Protein AF-A0A934S1V6-F1 (afdb_monomer_lite)

Organism: NCBI:txid454153

Structure (mmCIF, N/CA/C/O backbone):
data_AF-A0A934S1V6-F1
#
_entry.id   AF-A0A934S1V6-F1
#
loop_
_atom_site.group_PDB
_atom_site.id
_atom_site.type_symbol
_atom_site.label_atom_id
_atom_site.label_alt_id
_atom_site.label_comp_id
_atom_site.label_asym_id
_atom_site.label_entity_id
_atom_site.label_seq_id
_atom_site.pdbx_PDB_ins_code
_atom_site.Cartn_x
_atom_site.Cartn_y
_atom_site.Cartn_z
_atom_site.occupancy
_atom_site.B_iso_or_equiv
_atom_site.auth_seq_id
_atom_site.auth_comp_id
_atom_site.auth_asym_id
_atom_site.auth_atom_id
_atom_site.pdbx_PDB_model_num
ATOM 1 N N . MET A 1 1 ? 17.481 -15.874 -7.054 1.00 90.38 1 MET A N 1
ATOM 2 C CA . MET A 1 1 ? 16.334 -15.796 -7.989 1.00 90.38 1 MET A CA 1
ATOM 3 C C . MET A 1 1 ? 15.143 -15.208 -7.251 1.00 90.38 1 MET A C 1
ATOM 5 O O . MET A 1 1 ? 15.028 -15.444 -6.053 1.00 90.38 1 MET A O 1
ATOM 9 N N . ARG A 1 2 ? 14.301 -14.439 -7.942 1.00 91.44 2 ARG A N 1
ATOM 10 C CA . ARG A 1 2 ? 13.032 -13.895 -7.448 1.00 91.44 2 ARG A CA 1
ATOM 11 C C . ARG A 1 2 ? 11.924 -14.113 -8.471 1.00 91.44 2 ARG A C 1
ATOM 13 O O . ARG A 1 2 ? 12.168 -14.019 -9.674 1.00 91.44 2 ARG A O 1
ATOM 20 N N . GLU A 1 3 ? 10.714 -14.348 -7.983 1.00 93.62 3 GLU A N 1
ATOM 21 C CA . GLU A 1 3 ? 9.521 -14.458 -8.816 1.00 93.62 3 GLU A CA 1
ATOM 22 C C . GLU A 1 3 ? 9.018 -13.069 -9.232 1.00 93.62 3 GLU A C 1
ATOM 24 O O . GLU A 1 3 ? 8.926 -12.158 -8.408 1.00 93.62 3 GLU A O 1
ATOM 29 N N . ILE A 1 4 ? 8.699 -12.896 -10.515 1.00 95.06 4 ILE A N 1
ATOM 30 C CA . ILE A 1 4 ? 8.169 -11.654 -11.081 1.00 95.06 4 ILE A CA 1
ATOM 31 C C . ILE A 1 4 ? 6.996 -11.944 -12.015 1.00 95.06 4 ILE A C 1
ATOM 33 O O . ILE A 1 4 ? 6.927 -12.989 -12.657 1.00 95.06 4 ILE A O 1
ATOM 37 N N . THR A 1 5 ? 6.079 -10.984 -12.122 1.00 95.31 5 THR A N 1
ATOM 38 C CA . THR A 1 5 ? 4.893 -11.093 -12.979 1.00 95.31 5 THR A CA 1
ATOM 39 C C . THR A 1 5 ? 4.956 -10.068 -14.106 1.00 95.31 5 THR A C 1
ATOM 41 O O . THR A 1 5 ? 5.218 -8.883 -13.887 1.00 95.31 5 THR A O 1
ATOM 44 N N . CYS A 1 6 ? 4.677 -10.481 -15.337 1.00 96.06 6 CYS A N 1
ATOM 45 C CA . CYS A 1 6 ? 4.588 -9.559 -16.462 1.00 96.06 6 CYS A CA 1
ATOM 46 C C . CYS A 1 6 ? 3.408 -8.592 -16.298 1.00 96.06 6 CYS A C 1
ATOM 48 O O . CYS A 1 6 ? 2.299 -9.002 -15.965 1.00 96.06 6 CYS A O 1
ATOM 50 N N . PHE A 1 7 ? 3.626 -7.306 -16.578 1.00 94.44 7 PHE A N 1
ATOM 51 C CA . PHE A 1 7 ? 2.556 -6.304 -16.561 1.00 94.44 7 PHE A CA 1
ATOM 52 C C . PHE A 1 7 ? 1.544 -6.457 -17.699 1.00 94.44 7 PHE A C 1
ATOM 54 O O . PHE A 1 7 ? 0.403 -6.043 -17.546 1.00 94.44 7 PHE A O 1
ATOM 61 N N . SER A 1 8 ? 1.966 -7.011 -18.838 1.00 94.31 8 SER A N 1
ATOM 62 C CA . SER A 1 8 ? 1.144 -7.076 -20.051 1.00 94.31 8 SER A CA 1
ATOM 63 C C . SER A 1 8 ? 0.303 -8.347 -20.127 1.00 94.31 8 SER A C 1
ATOM 65 O O . SER A 1 8 ? -0.867 -8.278 -20.477 1.00 94.31 8 SER A O 1
ATOM 67 N N . CYS A 1 9 ? 0.888 -9.510 -19.816 1.00 95.56 9 CYS A N 1
ATOM 68 C CA . CYS A 1 9 ? 0.216 -10.807 -19.980 1.00 95.56 9 CYS A CA 1
ATOM 69 C C . CYS A 1 9 ? 0.014 -11.589 -18.674 1.00 95.56 9 CYS A C 1
ATOM 71 O O . CYS A 1 9 ? -0.491 -12.708 -18.715 1.00 95.56 9 CYS A O 1
ATOM 73 N N . GLY A 1 10 ? 0.460 -11.056 -17.531 1.00 94.94 10 GLY A N 1
ATOM 74 C CA . GLY A 1 10 ? 0.329 -11.725 -16.233 1.00 94.94 10 GLY A CA 1
ATOM 75 C C . GLY A 1 10 ? 1.183 -12.986 -16.057 1.00 94.94 10 GLY A C 1
ATOM 76 O O . GLY A 1 10 ? 1.056 -13.654 -15.037 1.00 94.94 10 GLY A O 1
ATOM 77 N N . PHE A 1 11 ? 2.052 -13.336 -17.014 1.00 96.44 11 PHE A N 1
ATOM 78 C CA . PHE A 1 11 ? 2.912 -14.514 -16.884 1.00 96.44 11 PHE A CA 1
ATOM 79 C C . PHE A 1 11 ? 3.899 -14.357 -15.725 1.00 96.44 11 PHE A C 1
ATOM 81 O O . PHE A 1 11 ? 4.528 -13.304 -15.594 1.00 96.44 11 PHE A O 1
ATOM 88 N N . VAL A 1 12 ? 4.023 -15.406 -14.914 1.00 96.38 12 VAL A N 1
ATOM 89 C CA . VAL A 1 12 ? 4.909 -15.467 -13.751 1.00 96.38 12 VAL A CA 1
ATOM 90 C C . VAL A 1 12 ? 6.176 -16.233 -14.124 1.00 96.38 12 VAL A C 1
ATOM 92 O O . VAL A 1 12 ? 6.095 -17.334 -14.668 1.00 96.38 12 VAL A O 1
ATOM 95 N N . HIS A 1 13 ? 7.346 -15.657 -13.849 1.00 95.50 13 HIS A N 1
ATOM 96 C CA . HIS A 1 13 ? 8.645 -16.282 -14.113 1.00 95.50 13 HIS A CA 1
ATOM 97 C C . HIS A 1 13 ? 9.716 -15.814 -13.128 1.00 95.50 13 HIS A C 1
ATOM 99 O O . HIS A 1 13 ? 9.500 -14.902 -12.336 1.00 95.50 13 HIS A O 1
ATOM 105 N N . GLN A 1 14 ? 10.883 -16.456 -13.164 1.00 95.88 14 GLN A N 1
ATOM 106 C CA . GLN A 1 14 ? 12.005 -16.137 -12.283 1.00 95.88 14 GLN A CA 1
ATOM 107 C C . GLN A 1 14 ? 12.993 -15.183 -12.965 1.00 95.88 14 GLN A C 1
ATOM 109 O O . GLN A 1 14 ? 13.296 -15.328 -14.150 1.00 95.88 14 GLN A O 1
ATOM 114 N N . ALA A 1 15 ? 13.539 -14.247 -12.196 1.00 94.50 15 ALA A N 1
ATOM 115 C CA . ALA A 1 15 ? 14.666 -13.405 -12.581 1.00 94.50 15 ALA A CA 1
ATOM 116 C C . ALA A 1 15 ? 15.774 -13.468 -11.512 1.00 94.50 15 ALA A C 1
ATOM 118 O O . ALA A 1 15 ? 15.485 -13.762 -10.346 1.00 94.50 15 ALA A O 1
ATOM 119 N N . PRO A 1 16 ? 17.043 -13.188 -11.858 1.00 94.56 16 PRO A N 1
ATOM 120 C CA . PRO A 1 16 ? 18.096 -12.991 -10.862 1.00 94.56 16 PRO A CA 1
ATOM 121 C C . PRO A 1 16 ? 17.696 -11.910 -9.849 1.00 94.56 16 PRO A C 1
ATOM 123 O O . PRO A 1 16 ? 16.965 -10.972 -10.185 1.00 94.56 16 PRO A O 1
ATOM 126 N N . ALA A 1 17 ? 18.131 -12.047 -8.596 1.00 90.31 17 ALA A N 1
ATOM 127 C CA . ALA A 1 17 ? 17.711 -11.112 -7.548 1.00 90.31 17 ALA A CA 1
ATOM 128 C C . ALA A 1 17 ? 18.294 -9.707 -7.784 1.00 90.31 17 ALA A C 1
ATOM 130 O O . ALA A 1 17 ? 17.657 -8.708 -7.473 1.00 90.31 17 ALA A O 1
ATOM 131 N N . GLU A 1 18 ? 19.460 -9.651 -8.420 1.00 91.94 18 GLU A N 1
ATOM 132 C CA . GLU A 1 18 ? 20.276 -8.468 -8.683 1.00 91.94 18 GLU A CA 1
ATOM 133 C C . GLU A 1 18 ? 19.901 -7.791 -10.014 1.00 91.94 18 GLU A C 1
ATOM 135 O O . GLU A 1 18 ? 20.328 -6.670 -10.304 1.00 91.94 18 GLU A O 1
ATOM 140 N N . ALA A 1 19 ? 19.100 -8.471 -10.845 1.00 93.50 19 ALA A N 1
ATOM 141 C CA . ALA A 1 19 ? 18.699 -7.975 -12.151 1.00 93.50 19 ALA A CA 1
ATOM 142 C C . ALA A 1 19 ? 17.881 -6.687 -12.013 1.00 93.50 19 ALA A C 1
ATOM 144 O O . ALA A 1 19 ? 16.914 -6.634 -11.256 1.00 93.50 19 ALA A O 1
ATOM 145 N N . GLN A 1 20 ? 18.237 -5.672 -12.801 1.00 95.31 20 GLN A N 1
ATOM 146 C CA . GLN A 1 20 ? 17.532 -4.384 -12.856 1.00 95.31 20 GLN A CA 1
ATOM 147 C C . GLN A 1 20 ? 16.370 -4.381 -13.857 1.00 95.31 20 GLN A C 1
ATOM 149 O O . GLN A 1 20 ? 15.519 -3.493 -13.848 1.00 95.31 20 GLN A O 1
ATOM 154 N N . SER A 1 21 ? 16.324 -5.381 -14.734 1.00 96.75 21 SER A N 1
ATOM 155 C CA . SER A 1 21 ? 15.242 -5.581 -15.689 1.00 96.75 21 SER A CA 1
ATOM 156 C C . SER A 1 21 ? 15.106 -7.057 -16.045 1.00 96.75 21 SER A C 1
ATOM 158 O O . SER A 1 21 ? 16.012 -7.858 -15.812 1.00 96.75 21 SER A O 1
ATOM 160 N N . SER A 1 22 ? 13.962 -7.417 -16.608 1.00 96.88 22 SER A N 1
ATOM 161 C CA . SER A 1 22 ? 13.720 -8.721 -17.212 1.00 96.88 22 SER A CA 1
ATOM 162 C C . SER A 1 22 ? 12.839 -8.550 -18.443 1.00 96.88 22 SER A C 1
ATOM 164 O O . SER A 1 22 ? 12.109 -7.564 -18.573 1.00 96.88 22 SER A O 1
ATOM 166 N N . GLN A 1 23 ? 12.892 -9.523 -19.343 1.00 97.06 23 GLN A N 1
ATOM 167 C CA . GLN A 1 23 ? 11.956 -9.640 -20.447 1.00 97.06 23 GLN A CA 1
ATOM 168 C C . GLN A 1 23 ? 10.998 -10.792 -20.160 1.00 97.06 23 GLN A C 1
ATOM 170 O O . GLN A 1 23 ? 11.410 -11.862 -19.714 1.00 97.06 23 GLN A O 1
ATOM 175 N N . CYS A 1 24 ? 9.706 -10.580 -20.400 1.00 97.19 24 CYS A N 1
ATOM 176 C CA . CYS A 1 24 ? 8.730 -11.649 -20.261 1.00 97.19 24 CYS A CA 1
ATOM 177 C C . CYS A 1 24 ? 8.986 -12.739 -21.318 1.00 97.19 24 CYS A C 1
ATOM 179 O O . CYS A 1 24 ? 8.908 -12.432 -22.507 1.00 97.19 24 CYS A O 1
ATOM 181 N N . PRO A 1 25 ? 9.183 -14.011 -20.934 1.00 97.06 25 PRO A N 1
ATOM 1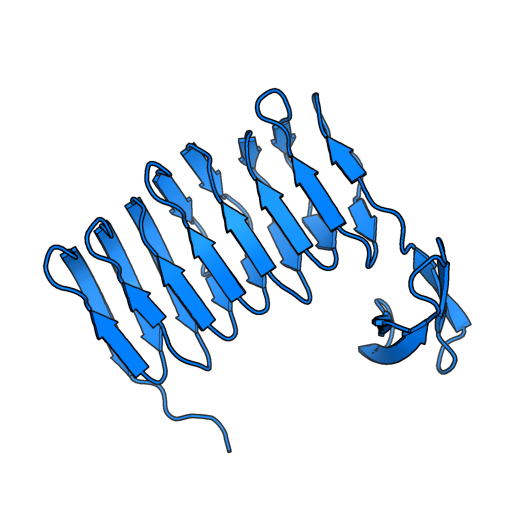82 C CA . PRO A 1 25 ? 9.428 -15.094 -21.890 1.00 97.06 25 PRO A CA 1
ATOM 183 C C . PRO A 1 25 ? 8.182 -15.469 -22.711 1.00 97.06 25 PRO A C 1
ATOM 185 O O . PRO A 1 25 ? 8.297 -16.182 -23.700 1.00 97.06 25 PRO A O 1
ATOM 188 N N . ARG A 1 26 ? 6.985 -15.003 -22.316 1.00 97.00 26 ARG A N 1
ATOM 189 C CA . ARG A 1 26 ? 5.728 -15.275 -23.031 1.00 97.00 26 ARG A CA 1
ATOM 190 C C . ARG A 1 26 ? 5.382 -14.208 -24.070 1.00 97.00 26 ARG A C 1
ATOM 192 O O . ARG A 1 26 ? 4.937 -14.551 -25.155 1.00 97.00 26 ARG A O 1
ATOM 199 N N . CYS A 1 27 ? 5.513 -12.927 -23.727 1.00 97.50 27 CYS A N 1
ATOM 200 C CA . CYS A 1 27 ? 5.058 -11.825 -24.587 1.00 97.50 27 CYS A CA 1
ATOM 201 C C . CYS A 1 27 ? 6.165 -10.831 -24.957 1.00 97.50 27 CYS A C 1
ATOM 203 O O . CYS A 1 27 ? 5.868 -9.762 -25.483 1.00 97.50 27 CYS A O 1
ATOM 205 N N . SER A 1 28 ? 7.418 -11.122 -24.600 1.00 96.81 28 SER A N 1
ATOM 206 C CA . SER A 1 28 ? 8.594 -10.270 -24.839 1.00 96.81 28 SER A CA 1
ATOM 207 C C . SER A 1 28 ? 8.525 -8.867 -24.219 1.00 96.81 28 SER A C 1
ATOM 209 O O . SER A 1 28 ? 9.357 -8.011 -24.518 1.00 96.81 28 SER A O 1
ATOM 211 N N . GLY A 1 29 ? 7.557 -8.624 -23.330 1.00 96.69 29 GLY A N 1
ATOM 212 C CA . GLY A 1 29 ? 7.354 -7.335 -22.676 1.00 96.69 29 GLY A CA 1
ATOM 213 C C . GLY A 1 29 ? 8.490 -6.998 -21.712 1.00 96.69 29 GLY A C 1
ATOM 214 O O . GLY A 1 29 ? 8.940 -7.863 -20.958 1.00 96.69 29 GLY A O 1
ATOM 215 N N . TYR A 1 30 ? 8.923 -5.737 -21.722 1.00 96.75 30 TYR A N 1
ATOM 216 C CA . TYR A 1 30 ? 9.918 -5.218 -20.787 1.00 96.75 30 TYR A CA 1
ATOM 217 C C . TYR A 1 30 ? 9.338 -5.102 -19.373 1.00 96.75 30 TYR A C 1
ATOM 219 O O . TYR A 1 30 ? 8.217 -4.626 -19.177 1.00 96.75 30 TYR A O 1
ATOM 227 N N . ILE A 1 31 ? 10.116 -5.521 -18.380 1.00 97.31 31 ILE A N 1
ATOM 228 C CA . ILE A 1 31 ? 9.760 -5.452 -16.966 1.00 97.31 31 ILE A CA 1
ATOM 229 C C . ILE A 1 31 ? 10.914 -4.763 -16.240 1.00 97.31 31 ILE A C 1
ATOM 231 O O . ILE A 1 31 ? 11.985 -5.348 -16.076 1.00 97.31 31 ILE A O 1
ATOM 235 N N . SER A 1 32 ? 10.691 -3.524 -15.793 1.00 97.31 32 SER A N 1
ATOM 236 C CA . SER A 1 32 ? 11.616 -2.860 -14.870 1.00 97.31 32 SER A CA 1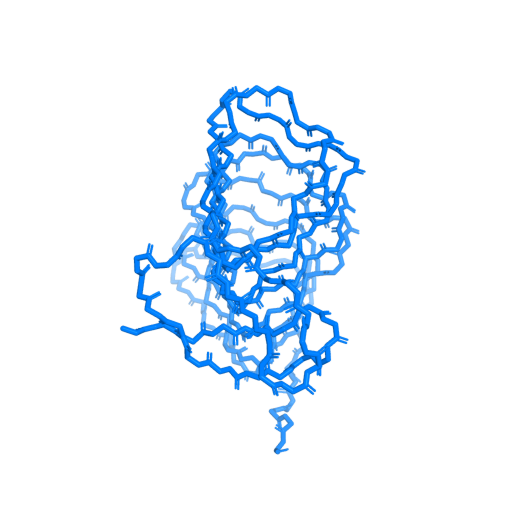
ATOM 237 C C . SER A 1 32 ? 11.600 -3.589 -13.534 1.00 97.31 32 SER A C 1
ATOM 239 O O . SER A 1 32 ? 10.528 -3.946 -13.042 1.00 97.31 32 SER A O 1
ATOM 241 N N . LEU A 1 33 ? 12.776 -3.808 -12.953 1.00 96.81 33 LEU A N 1
ATOM 242 C CA . LEU A 1 33 ? 12.940 -4.387 -11.624 1.00 96.81 33 LEU A CA 1
ATOM 243 C C . LEU A 1 33 ? 13.673 -3.438 -10.662 1.00 96.81 33 LEU A C 1
ATOM 245 O O . LEU A 1 33 ? 14.176 -3.887 -9.631 1.00 96.81 33 LEU A O 1
ATOM 249 N N . GLN A 1 34 ? 13.754 -2.159 -11.037 1.00 96.25 34 GLN A N 1
ATOM 250 C CA . GLN A 1 34 ? 14.426 -1.111 -10.280 1.00 96.25 34 GLN A CA 1
ATOM 251 C C . GLN A 1 34 ? 13.650 -0.756 -9.017 1.00 96.25 34 GLN A C 1
ATOM 253 O O . GLN A 1 34 ? 12.415 -0.681 -9.032 1.00 96.25 34 GLN A O 1
ATOM 258 N N . ASP A 1 35 ? 14.395 -0.479 -7.959 1.00 96.75 35 ASP A N 1
ATOM 259 C CA . ASP A 1 35 ? 13.854 0.069 -6.727 1.00 96.75 35 ASP A CA 1
ATOM 260 C C . ASP A 1 35 ? 13.782 1.602 -6.816 1.00 96.75 35 ASP A C 1
ATOM 262 O O . ASP A 1 35 ? 14.560 2.232 -7.535 1.00 96.75 35 ASP A O 1
ATOM 266 N N . TYR A 1 36 ? 12.837 2.208 -6.097 1.00 97.44 36 TYR A N 1
ATOM 267 C CA . TYR A 1 36 ? 12.662 3.661 -6.051 1.00 97.44 36 TYR A CA 1
ATOM 268 C C . TYR A 1 36 ? 12.605 4.159 -4.612 1.00 97.44 36 TYR A C 1
ATOM 270 O O . TYR A 1 36 ? 11.845 3.638 -3.795 1.00 97.44 36 TYR A O 1
ATOM 278 N N . GLU A 1 37 ? 13.321 5.246 -4.344 1.00 98.06 37 GLU A N 1
ATOM 279 C CA . GLU A 1 37 ? 13.178 6.043 -3.129 1.00 98.06 37 GLU A CA 1
ATOM 280 C C . GLU A 1 37 ? 12.670 7.437 -3.495 1.00 98.06 37 GLU A C 1
ATOM 282 O O . GLU A 1 37 ? 13.276 8.150 -4.293 1.00 98.06 37 GLU A O 1
ATOM 287 N N . ILE A 1 38 ? 11.527 7.820 -2.931 1.00 97.75 38 ILE A N 1
ATOM 288 C CA . ILE A 1 38 ? 10.841 9.071 -3.251 1.00 97.75 38 ILE A CA 1
ATOM 289 C C . ILE A 1 38 ? 10.994 10.010 -2.061 1.00 97.75 38 ILE A C 1
ATOM 291 O O . ILE A 1 38 ? 10.341 9.829 -1.032 1.00 97.75 38 ILE A O 1
ATOM 295 N N . ALA A 1 39 ? 11.875 10.999 -2.204 1.00 97.38 39 ALA A N 1
ATOM 296 C CA . ALA A 1 39 ? 12.178 11.989 -1.169 1.00 97.38 39 ALA A CA 1
ATOM 297 C C . ALA A 1 39 ? 11.397 13.303 -1.321 1.00 97.38 39 ALA A C 1
ATOM 299 O O . ALA A 1 39 ? 11.357 14.093 -0.382 1.00 97.38 39 ALA A O 1
ATOM 300 N N . GLU A 1 40 ? 10.788 13.536 -2.481 1.00 96.75 40 GLU A N 1
ATOM 301 C CA . GLU A 1 40 ? 10.167 14.807 -2.857 1.00 96.75 40 GLU A CA 1
ATOM 302 C C . GLU A 1 40 ? 8.849 14.594 -3.620 1.00 96.75 40 GLU A C 1
ATOM 304 O O . GLU A 1 40 ? 8.267 13.505 -3.590 1.00 96.75 40 GLU A O 1
ATOM 309 N N . ALA A 1 41 ? 8.370 15.650 -4.279 1.00 96.25 41 ALA A N 1
ATOM 310 C CA . ALA A 1 41 ? 7.221 15.612 -5.169 1.00 96.25 41 ALA A CA 1
ATOM 311 C C . ALA A 1 41 ? 7.394 14.589 -6.286 1.00 96.25 41 ALA A C 1
ATOM 313 O O . ALA A 1 41 ? 8.326 14.687 -7.082 1.00 96.25 41 ALA A O 1
ATOM 314 N N . TRP A 1 42 ? 6.457 13.653 -6.407 1.00 96.00 42 TRP A N 1
ATOM 315 C CA . TRP A 1 42 ? 6.489 12.684 -7.491 1.00 96.00 42 TRP A CA 1
ATOM 316 C C . TRP A 1 42 ? 5.124 12.498 -8.147 1.00 96.00 42 TRP A C 1
ATOM 318 O O . TRP A 1 42 ? 4.172 11.992 -7.554 1.00 96.00 42 TRP A O 1
ATOM 328 N N . ASN A 1 43 ? 5.060 12.857 -9.428 1.00 93.12 43 ASN A N 1
ATOM 329 C CA . ASN A 1 43 ? 3.869 12.769 -10.276 1.00 93.12 43 ASN A CA 1
ATOM 330 C C . ASN A 1 43 ? 4.120 11.974 -11.574 1.00 93.12 43 ASN A C 1
ATOM 332 O O . ASN A 1 43 ? 3.295 11.981 -12.487 1.00 93.12 43 ASN A O 1
ATOM 336 N N . ARG A 1 44 ? 5.265 11.2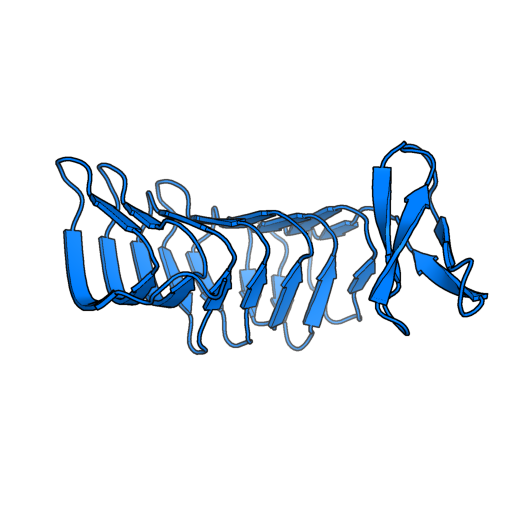88 -11.681 1.00 92.12 44 ARG A N 1
ATOM 337 C CA . ARG A 1 44 ? 5.621 10.468 -12.848 1.00 92.12 44 ARG A CA 1
ATOM 338 C C . ARG A 1 44 ? 5.178 9.026 -12.635 1.00 92.12 44 ARG A C 1
ATOM 340 O O . ARG A 1 44 ? 5.240 8.512 -11.525 1.00 92.12 44 ARG A O 1
ATOM 347 N N . ARG A 1 45 ? 4.772 8.333 -13.698 1.00 91.88 45 ARG A N 1
ATOM 348 C CA . ARG A 1 45 ? 4.381 6.915 -13.617 1.00 91.88 45 ARG A CA 1
ATOM 349 C C . ARG A 1 45 ? 5.494 6.068 -12.985 1.00 91.88 45 ARG A C 1
ATOM 351 O O . ARG A 1 45 ? 6.643 6.159 -13.409 1.00 91.88 45 ARG A O 1
ATOM 358 N N . ILE A 1 46 ? 5.126 5.211 -12.032 1.00 95.88 46 ILE A N 1
ATOM 359 C CA . ILE A 1 46 ? 6.006 4.188 -11.455 1.00 95.88 46 ILE A CA 1
ATOM 360 C C . ILE A 1 46 ? 5.433 2.824 -11.815 1.00 95.88 46 ILE A C 1
ATOM 362 O O . ILE A 1 46 ? 4.328 2.478 -11.401 1.00 95.88 46 ILE A O 1
ATOM 366 N N . GLN A 1 47 ? 6.189 2.061 -12.599 1.00 96.94 47 GLN A N 1
ATOM 367 C CA . GLN A 1 47 ? 5.842 0.696 -12.964 1.00 96.94 47 GLN A CA 1
ATOM 368 C C . GLN A 1 47 ? 7.100 -0.169 -12.938 1.00 96.94 47 GLN A C 1
ATOM 370 O O . GLN A 1 47 ? 7.916 -0.140 -13.857 1.00 96.94 47 GLN A O 1
ATOM 375 N N . THR A 1 48 ? 7.253 -0.921 -11.855 1.00 97.56 48 THR A N 1
ATOM 376 C CA . THR A 1 48 ? 8.416 -1.762 -11.570 1.00 97.56 48 THR A CA 1
ATOM 377 C C . THR A 1 48 ? 7.989 -3.050 -10.864 1.00 97.56 48 THR A C 1
ATOM 379 O O . THR A 1 48 ? 6.869 -3.165 -10.380 1.00 97.56 48 THR A O 1
ATOM 382 N N . ARG A 1 49 ? 8.830 -4.079 -10.856 1.00 96.69 49 ARG A N 1
ATOM 383 C CA . ARG A 1 49 ? 8.730 -5.216 -9.924 1.00 96.69 49 ARG A CA 1
ATOM 384 C C . ARG A 1 49 ? 9.844 -5.168 -8.874 1.00 96.69 49 ARG A C 1
ATOM 386 O O . ARG A 1 49 ? 10.129 -6.171 -8.229 1.00 96.69 49 ARG A O 1
ATOM 393 N N . GLY A 1 50 ? 10.468 -4.005 -8.719 1.00 96.62 50 GLY A N 1
ATOM 394 C CA . GLY A 1 50 ? 11.257 -3.638 -7.552 1.00 96.62 50 GLY A CA 1
ATOM 395 C C . GLY A 1 50 ? 10.395 -3.076 -6.420 1.00 96.62 50 GLY A C 1
ATOM 396 O O . GLY A 1 50 ? 9.160 -3.026 -6.494 1.00 96.62 50 GLY A O 1
ATOM 397 N N . ASN A 1 51 ? 11.071 -2.660 -5.363 1.00 97.31 51 ASN A N 1
ATOM 398 C CA . ASN A 1 51 ? 10.510 -2.069 -4.162 1.00 97.31 51 ASN A CA 1
ATOM 399 C C . ASN A 1 51 ? 10.438 -0.548 -4.294 1.00 97.31 51 ASN A C 1
ATOM 401 O O . ASN A 1 51 ? 11.307 0.089 -4.878 1.00 97.31 51 ASN A O 1
ATOM 405 N N . VAL A 1 52 ? 9.401 0.050 -3.723 1.00 98.38 52 VAL A N 1
ATOM 406 C CA . VAL A 1 52 ? 9.219 1.501 -3.705 1.00 98.38 52 VAL A CA 1
AT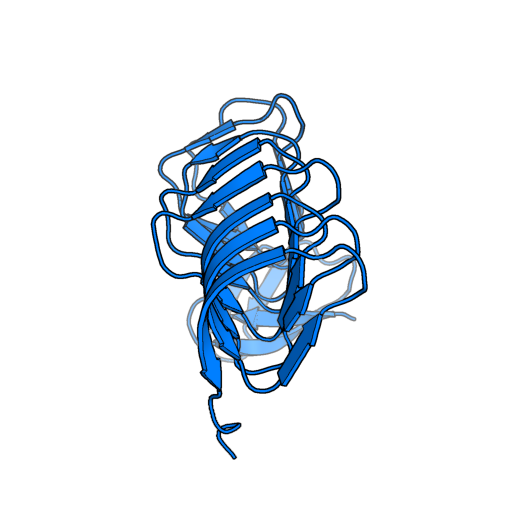OM 407 C C . VAL A 1 52 ? 9.098 1.958 -2.259 1.00 98.38 52 VAL A C 1
ATOM 409 O O . VAL A 1 52 ? 8.346 1.377 -1.472 1.00 98.38 52 VAL A O 1
ATOM 412 N N . VAL A 1 53 ? 9.820 3.013 -1.901 1.00 98.62 53 VAL A N 1
ATOM 413 C CA . VAL A 1 53 ? 9.749 3.644 -0.585 1.00 98.62 53 VAL A CA 1
ATOM 414 C C . VAL A 1 53 ? 9.428 5.121 -0.762 1.00 98.62 53 VAL A C 1
ATOM 416 O O . VAL A 1 53 ? 10.200 5.870 -1.350 1.00 98.62 53 VAL A O 1
ATOM 419 N N . ILE A 1 54 ? 8.291 5.556 -0.224 1.00 98.12 54 ILE A N 1
ATOM 420 C CA . ILE A 1 54 ? 7.970 6.979 -0.086 1.00 98.12 54 ILE A CA 1
ATOM 421 C C . ILE A 1 54 ? 8.543 7.426 1.250 1.00 98.12 54 ILE A C 1
ATOM 423 O O . ILE A 1 54 ? 8.031 7.029 2.299 1.00 98.12 54 ILE A O 1
ATOM 427 N N . LEU A 1 55 ? 9.616 8.212 1.226 1.00 98.44 55 LEU A N 1
ATOM 428 C CA . LEU A 1 55 ? 10.250 8.739 2.432 1.00 98.44 55 LEU A CA 1
ATOM 429 C C . LEU A 1 55 ? 9.341 9.764 3.115 1.00 98.44 55 LEU A C 1
ATOM 431 O O . LEU A 1 55 ? 8.360 10.223 2.542 1.00 98.44 55 LEU A O 1
ATOM 435 N N . LYS A 1 56 ? 9.665 10.142 4.357 1.00 97.31 56 LYS A N 1
ATOM 436 C CA . LYS A 1 56 ? 8.834 11.063 5.158 1.00 97.31 56 LYS A CA 1
ATOM 437 C C . LYS A 1 56 ? 8.579 12.413 4.478 1.00 97.31 56 LYS A C 1
ATOM 439 O O . LYS A 1 56 ? 7.543 13.015 4.717 1.00 97.31 56 LYS A O 1
ATOM 444 N N . THR A 1 57 ? 9.526 12.880 3.670 1.00 97.00 57 THR A N 1
ATOM 445 C CA . THR A 1 57 ? 9.447 14.130 2.898 1.00 97.00 57 THR A CA 1
ATOM 446 C C . THR A 1 57 ? 8.829 13.939 1.510 1.00 97.00 57 THR A C 1
ATOM 448 O O . THR A 1 57 ? 8.498 14.918 0.845 1.00 97.00 57 THR A O 1
ATOM 451 N N . GLY A 1 58 ? 8.673 12.689 1.066 1.00 97.38 58 GLY A N 1
ATOM 452 C CA . GLY A 1 58 ? 8.116 12.353 -0.234 1.00 97.38 58 GLY A CA 1
ATOM 453 C C . GLY A 1 58 ? 6.603 12.512 -0.267 1.00 97.38 58 GLY A C 1
ATOM 454 O O . GLY A 1 58 ? 5.904 12.160 0.690 1.00 97.38 58 GLY A O 1
ATOM 455 N N . HIS A 1 59 ? 6.098 12.992 -1.402 1.00 95.44 59 HIS A N 1
ATOM 456 C CA . HIS A 1 59 ? 4.668 13.030 -1.673 1.00 95.44 59 HIS A CA 1
ATOM 457 C C . HIS A 1 59 ? 4.375 12.516 -3.079 1.00 95.44 59 HIS A C 1
ATOM 459 O O . HIS A 1 59 ? 4.915 13.003 -4.071 1.00 95.44 59 HIS A O 1
ATOM 465 N N . VAL A 1 60 ? 3.491 11.527 -3.163 1.00 95.81 60 VAL A N 1
ATOM 466 C CA . VAL A 1 60 ? 3.034 10.971 -4.437 1.00 95.81 60 VAL A CA 1
ATOM 467 C C . VAL A 1 60 ? 1.578 11.343 -4.650 1.00 95.81 60 VAL A C 1
ATOM 469 O O . VAL A 1 60 ? 0.734 11.024 -3.814 1.00 95.81 60 VAL A O 1
ATOM 472 N N . SER A 1 61 ? 1.257 11.970 -5.779 1.00 93.81 61 SER A N 1
ATOM 473 C CA . SER A 1 61 ? -0.115 12.365 -6.106 1.00 93.81 61 SER A CA 1
ATOM 474 C C . SER A 1 61 ? -0.460 12.090 -7.568 1.00 93.81 61 SER A C 1
ATOM 476 O O . SER A 1 61 ? 0.392 12.129 -8.454 1.00 93.81 61 SER A O 1
ATOM 478 N N . GLY A 1 62 ? -1.730 11.763 -7.823 1.00 89.25 62 GLY A N 1
ATOM 479 C CA . GLY A 1 62 ? -2.280 11.689 -9.183 1.00 89.25 62 GLY A CA 1
ATOM 480 C C . GLY A 1 62 ? -1.805 10.513 -10.044 1.00 89.25 62 GLY A C 1
ATOM 481 O O . GLY A 1 62 ? -2.113 10.479 -11.233 1.00 89.25 62 GLY A O 1
ATOM 482 N N . ILE A 1 63 ? -1.089 9.537 -9.477 1.00 94.31 63 ILE A N 1
ATOM 483 C CA . ILE A 1 63 ? -0.576 8.372 -10.215 1.00 94.31 63 ILE A CA 1
ATOM 484 C C . ILE A 1 63 ? -0.998 7.039 -9.595 1.00 94.31 63 ILE A C 1
ATOM 486 O O . ILE A 1 63 ? -1.444 6.965 -8.448 1.00 94.31 63 ILE A O 1
ATOM 490 N N . THR A 1 64 ? -0.819 5.969 -10.370 1.00 94.94 64 THR A N 1
ATOM 491 C CA . THR A 1 64 ? -0.842 4.591 -9.868 1.00 94.94 64 THR A CA 1
ATOM 492 C C . THR A 1 64 ? 0.591 4.092 -9.722 1.00 94.94 64 THR A C 1
ATOM 494 O O . THR A 1 64 ? 1.352 4.147 -10.690 1.00 94.94 64 THR A O 1
ATOM 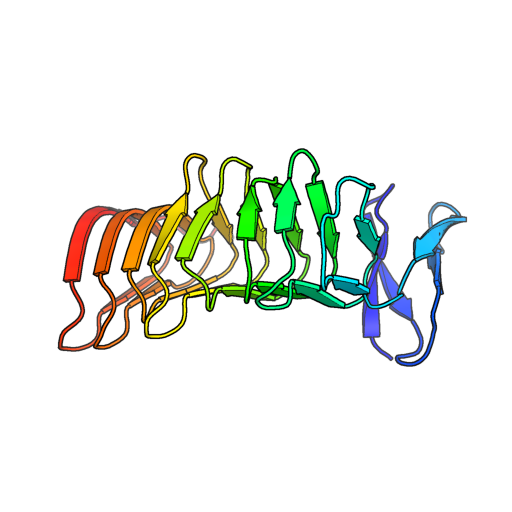497 N N . ILE A 1 65 ? 0.954 3.614 -8.532 1.00 97.12 65 ILE A N 1
ATOM 498 C CA . ILE A 1 65 ? 2.229 2.935 -8.282 1.00 97.12 65 ILE A CA 1
ATOM 499 C C . ILE A 1 65 ? 2.018 1.442 -8.523 1.00 97.12 65 ILE A C 1
ATOM 501 O O . ILE A 1 65 ? 1.242 0.815 -7.803 1.00 97.12 65 ILE A O 1
ATOM 505 N N . GLN A 1 66 ? 2.720 0.882 -9.509 1.00 97.50 66 GLN A N 1
AT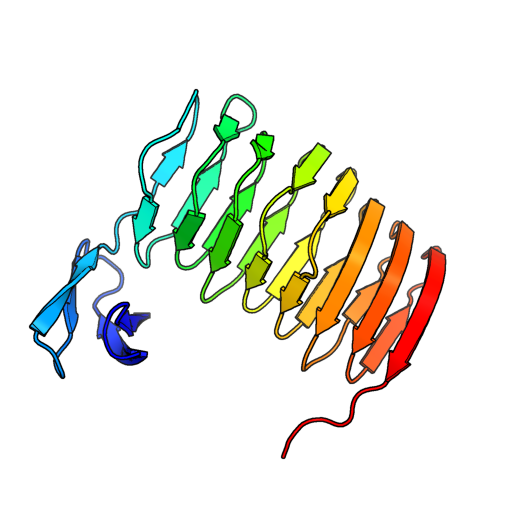OM 506 C CA . GLN A 1 66 ? 2.805 -0.565 -9.707 1.00 97.50 66 GLN A CA 1
ATOM 507 C C . GLN A 1 66 ? 4.197 -1.042 -9.286 1.00 97.50 66 GLN A C 1
ATOM 509 O O . GLN A 1 66 ? 5.190 -0.639 -9.897 1.00 97.50 66 GLN A O 1
ATOM 514 N N . CYS A 1 67 ? 4.281 -1.851 -8.231 1.00 97.69 67 CYS A N 1
ATOM 515 C CA . CYS A 1 67 ? 5.551 -2.320 -7.662 1.00 97.69 67 CYS A CA 1
ATOM 516 C C . CYS A 1 67 ? 5.459 -3.736 -7.069 1.00 97.69 67 CYS A C 1
ATOM 518 O O . CYS A 1 67 ? 4.401 -4.370 -7.089 1.00 97.69 67 CYS A O 1
ATOM 520 N N . HIS A 1 68 ? 6.570 -4.263 -6.544 1.00 96.75 68 HIS A N 1
ATOM 521 C CA . HIS A 1 68 ? 6.541 -5.491 -5.751 1.00 96.75 68 HIS A CA 1
ATOM 522 C C . HIS A 1 68 ? 6.179 -5.206 -4.290 1.00 96.75 68 HIS A C 1
ATOM 524 O O . HIS A 1 68 ? 5.127 -5.645 -3.825 1.00 96.75 68 HIS A O 1
ATOM 530 N N . HIS A 1 69 ? 6.994 -4.422 -3.584 1.00 98.00 69 HIS A N 1
ATOM 531 C CA . HIS A 1 69 ? 6.675 -3.920 -2.246 1.00 98.00 69 HIS A CA 1
ATOM 532 C C . HIS A 1 69 ? 6.578 -2.397 -2.239 1.00 98.00 69 HIS A C 1
ATOM 534 O O . HIS A 1 69 ? 7.341 -1.721 -2.929 1.00 98.00 69 HIS A O 1
ATOM 540 N N . LEU A 1 70 ? 5.668 -1.855 -1.430 1.00 98.50 70 LEU A N 1
ATOM 541 C CA . LEU A 1 70 ? 5.547 -0.419 -1.188 1.00 98.50 70 LEU A CA 1
ATOM 542 C C . LEU A 1 70 ? 5.624 -0.133 0.310 1.00 98.50 70 LEU A C 1
ATOM 544 O O . LEU A 1 70 ? 4.840 -0.670 1.089 1.00 98.50 70 LEU A O 1
ATOM 548 N N . THR A 1 71 ? 6.537 0.751 0.710 1.00 98.62 71 THR A N 1
ATOM 549 C CA . THR A 1 71 ? 6.579 1.314 2.065 1.00 98.62 71 THR A CA 1
ATOM 550 C C . THR A 1 71 ? 6.264 2.803 2.020 1.00 98.62 71 THR A C 1
ATOM 552 O O . THR A 1 71 ? 6.915 3.560 1.307 1.00 98.62 71 THR A O 1
ATOM 555 N N . VAL A 1 72 ? 5.280 3.235 2.805 1.00 98.25 72 VAL A N 1
ATOM 556 C CA . VAL A 1 72 ? 4.806 4.622 2.850 1.00 98.25 72 VAL A CA 1
ATOM 557 C C . VAL A 1 72 ? 5.172 5.246 4.196 1.00 98.25 72 VAL A C 1
ATOM 559 O O . VAL A 1 72 ? 4.571 4.926 5.226 1.00 98.25 72 VAL A O 1
ATOM 562 N N . LEU A 1 73 ? 6.179 6.122 4.189 1.00 98.00 73 LEU A N 1
ATOM 563 C CA . LEU A 1 73 ? 6.594 6.947 5.330 1.00 98.00 73 LEU A CA 1
ATOM 564 C C . LEU A 1 73 ? 6.099 8.397 5.208 1.00 98.00 73 LEU A C 1
ATOM 566 O O . LEU A 1 73 ? 5.928 9.050 6.235 1.00 98.00 73 LEU A O 1
ATOM 570 N N . GLY A 1 74 ? 5.892 8.882 3.980 1.00 96.44 74 GLY A N 1
ATOM 571 C CA . GLY A 1 74 ? 5.348 10.207 3.662 1.00 96.44 74 GLY A CA 1
ATOM 572 C C . GLY A 1 74 ? 3.892 10.162 3.199 1.00 96.44 74 GLY A C 1
ATOM 573 O O . GLY A 1 74 ? 3.087 9.375 3.709 1.00 96.44 74 GLY A O 1
ATOM 574 N N . GLU A 1 75 ? 3.554 10.996 2.217 1.00 95.62 75 GLU A N 1
ATOM 575 C CA . GLU A 1 75 ? 2.186 11.153 1.717 1.00 95.62 75 GLU A CA 1
ATOM 576 C C . GLU A 1 75 ? 1.935 10.380 0.418 1.00 95.62 75 GLU A C 1
ATOM 578 O O . GLU A 1 75 ? 2.739 10.386 -0.517 1.00 95.62 75 GLU A O 1
ATOM 583 N N . LEU A 1 76 ? 0.770 9.734 0.346 1.00 95.81 76 LEU A N 1
ATOM 584 C CA . LEU A 1 76 ? 0.318 8.989 -0.823 1.00 95.81 76 LEU A CA 1
ATOM 585 C C . LEU A 1 76 ? -1.141 9.327 -1.142 1.00 95.81 76 LEU A C 1
ATOM 587 O O . LEU A 1 76 ? -2.064 8.826 -0.505 1.00 95.81 76 LEU A O 1
ATOM 591 N N . ALA A 1 77 ? -1.335 10.129 -2.184 1.00 93.19 77 ALA A N 1
ATOM 592 C CA . ALA A 1 77 ? -2.620 10.495 -2.772 1.00 93.19 77 ALA A CA 1
ATOM 593 C C . ALA A 1 77 ? -2.755 9.894 -4.187 1.00 93.19 77 ALA A C 1
ATOM 595 O O . ALA A 1 77 ? -3.015 10.594 -5.168 1.00 93.19 77 ALA A O 1
ATOM 596 N N . GLY A 1 78 ? -2.536 8.583 -4.298 1.00 93.25 78 GLY A N 1
ATOM 597 C CA . GLY A 1 78 ? -2.568 7.831 -5.556 1.00 93.25 78 GLY A CA 1
ATOM 598 C C . GLY A 1 78 ? -3.202 6.449 -5.402 1.00 93.25 78 GLY A C 1
ATOM 599 O O . GLY A 1 78 ? -3.678 6.095 -4.322 1.00 93.25 78 GLY A O 1
ATOM 600 N N . SER A 1 79 ? -3.217 5.679 -6.491 1.00 95.62 79 SER A N 1
ATOM 601 C CA . SER A 1 79 ? -3.597 4.257 -6.466 1.00 95.62 79 SER A CA 1
ATOM 602 C C . SER A 1 79 ? -2.364 3.372 -6.295 1.00 95.62 79 SER A C 1
ATOM 604 O O . SER A 1 79 ? -1.254 3.756 -6.666 1.00 95.62 79 SER A O 1
ATOM 606 N N . VAL A 1 80 ? -2.563 2.177 -5.751 1.00 96.94 80 VAL A N 1
ATOM 607 C CA . VAL A 1 80 ? -1.499 1.216 -5.463 1.00 96.94 80 VAL A CA 1
ATOM 608 C C . VAL A 1 80 ? -1.871 -0.145 -6.023 1.00 96.94 80 VAL A C 1
ATOM 610 O O . VAL A 1 80 ? -2.970 -0.640 -5.782 1.00 96.94 80 VAL A O 1
ATOM 613 N N . ASP A 1 81 ? -0.932 -0.753 -6.731 1.00 96.88 81 ASP A N 1
ATOM 614 C CA . ASP A 1 81 ? -1.006 -2.125 -7.214 1.00 96.88 81 ASP A CA 1
ATOM 615 C C . ASP A 1 81 ? 0.335 -2.815 -6.927 1.00 96.88 81 ASP A C 1
ATOM 617 O O . ASP A 1 81 ? 1.318 -2.671 -7.658 1.00 96.88 81 ASP A O 1
ATOM 621 N N . CYS A 1 82 ? 0.399 -3.502 -5.789 1.00 95.44 82 CYS A N 1
ATOM 622 C CA . CYS A 1 82 ? 1.582 -4.218 -5.335 1.00 95.44 82 CYS A CA 1
ATOM 623 C C . CYS A 1 82 ? 1.384 -5.722 -5.513 1.00 95.44 82 CYS A C 1
ATOM 625 O O . CYS A 1 82 ? 0.394 -6.277 -5.050 1.00 95.44 82 CYS A O 1
ATOM 627 N N . SER A 1 83 ? 2.364 -6.426 -6.078 1.00 94.75 83 SER A N 1
ATOM 628 C CA . SER A 1 83 ? 2.330 -7.900 -6.052 1.00 94.75 83 SER A CA 1
ATOM 629 C C . SER A 1 83 ? 2.683 -8.494 -4.683 1.00 94.75 83 SER A C 1
ATOM 631 O O . SER A 1 83 ? 2.551 -9.694 -4.495 1.00 94.75 83 SER A O 1
ATOM 633 N N . GLY A 1 84 ? 3.190 -7.680 -3.757 1.00 96.31 84 GLY A N 1
ATOM 634 C CA . GLY A 1 84 ? 3.608 -8.086 -2.420 1.00 96.31 84 GLY A CA 1
ATOM 635 C C . GLY A 1 84 ? 3.069 -7.143 -1.343 1.00 96.31 84 GLY A C 1
ATOM 636 O O . GLY A 1 84 ? 1.928 -6.684 -1.399 1.00 96.31 84 GLY A O 1
ATOM 637 N N . ASN A 1 85 ? 3.901 -6.857 -0.344 1.00 98.06 85 ASN A N 1
ATOM 638 C CA . ASN A 1 85 ? 3.523 -6.092 0.840 1.00 98.06 85 ASN A CA 1
ATOM 639 C C . ASN A 1 85 ? 3.310 -4.594 0.567 1.00 98.06 85 ASN A C 1
ATOM 641 O O . ASN A 1 85 ? 4.161 -3.939 -0.039 1.00 98.06 85 ASN A O 1
ATOM 645 N N . LEU A 1 86 ? 2.238 -4.041 1.137 1.00 98.56 86 LEU A N 1
ATOM 646 C CA . LEU A 1 86 ? 2.041 -2.607 1.337 1.00 98.56 86 LEU A CA 1
ATOM 647 C C . LEU A 1 86 ? 2.168 -2.281 2.830 1.00 98.56 86 LEU A C 1
ATOM 649 O O . LEU A 1 86 ? 1.319 -2.680 3.625 1.00 98.56 86 LEU A O 1
ATOM 653 N N . ILE A 1 87 ? 3.205 -1.537 3.216 1.00 98.69 87 ILE A N 1
ATOM 654 C CA . ILE A 1 87 ? 3.465 -1.125 4.600 1.00 98.69 87 ILE A CA 1
ATOM 655 C C . ILE A 1 87 ? 3.210 0.375 4.744 1.00 98.69 87 ILE A C 1
ATOM 657 O O . ILE A 1 87 ? 3.879 1.188 4.114 1.00 98.69 87 ILE A O 1
ATOM 661 N N . ILE A 1 88 ? 2.286 0.756 5.622 1.00 98.38 88 ILE A N 1
ATOM 662 C CA . ILE A 1 88 ? 1.940 2.153 5.898 1.00 98.38 88 ILE A CA 1
ATOM 663 C C . ILE A 1 88 ? 2.405 2.515 7.307 1.00 98.38 88 ILE A C 1
ATOM 665 O O . ILE A 1 88 ? 1.963 1.921 8.294 1.00 98.38 88 ILE A O 1
ATOM 669 N N . ARG A 1 89 ? 3.295 3.508 7.393 1.00 98.00 89 ARG A N 1
ATOM 670 C CA . ARG A 1 89 ? 3.828 4.067 8.649 1.00 98.00 89 ARG A CA 1
ATOM 671 C C . ARG A 1 89 ? 3.535 5.563 8.797 1.00 98.00 89 ARG A C 1
ATOM 673 O O . ARG A 1 89 ? 4.080 6.200 9.693 1.00 98.00 89 ARG A O 1
ATOM 680 N N . SER A 1 90 ? 2.715 6.115 7.910 1.00 95.69 90 SER A N 1
ATOM 681 C CA . SER A 1 90 ? 2.397 7.537 7.836 1.00 95.69 90 SER A CA 1
ATOM 682 C C . SER A 1 90 ? 0.936 7.828 8.180 1.00 95.69 90 SER A C 1
ATOM 684 O O . SER A 1 90 ? 0.160 6.943 8.566 1.00 95.69 90 SER A O 1
ATOM 686 N N . HIS A 1 91 ? 0.569 9.102 8.076 1.00 95.06 91 HIS A N 1
ATOM 687 C CA . HIS A 1 91 ? -0.796 9.571 8.245 1.00 95.06 91 HIS A CA 1
ATOM 688 C C . HIS A 1 91 ? -1.295 10.156 6.931 1.00 95.06 91 HIS A C 1
ATOM 690 O O . HIS A 1 91 ? -0.538 10.833 6.243 1.00 95.06 91 HIS A O 1
ATOM 696 N N . GLY A 1 92 ? -2.562 9.937 6.590 1.00 93.25 92 GLY A N 1
ATOM 697 C CA . GLY A 1 92 ? -3.127 10.560 5.399 1.00 93.25 92 GLY A CA 1
ATOM 698 C C . GLY A 1 92 ? -4.353 9.862 4.840 1.00 93.25 92 GLY A C 1
ATOM 699 O O . GLY A 1 92 ? -4.920 8.949 5.447 1.00 93.25 92 GLY A O 1
ATOM 700 N N . LYS A 1 93 ? -4.760 10.323 3.659 1.00 94.88 93 LYS A N 1
ATOM 701 C CA . LYS A 1 93 ? -5.881 9.769 2.904 1.00 94.88 93 LYS A CA 1
ATOM 702 C C . LYS A 1 93 ? -5.372 9.168 1.608 1.00 94.88 93 LYS A C 1
ATOM 704 O O . LYS A 1 93 ? -4.757 9.871 0.812 1.00 94.88 93 LYS A O 1
ATOM 709 N N . ILE A 1 94 ? -5.682 7.900 1.380 1.00 95.44 94 ILE A N 1
ATOM 710 C CA . ILE A 1 94 ? -5.396 7.233 0.114 1.00 95.44 94 ILE A CA 1
ATOM 711 C C . ILE A 1 94 ? -6.660 7.320 -0.732 1.00 95.44 94 ILE A C 1
ATOM 713 O O . ILE A 1 94 ? -7.681 6.686 -0.448 1.00 95.44 94 ILE A O 1
ATOM 717 N N . LEU A 1 95 ? -6.588 8.183 -1.745 1.00 91.31 95 LEU A N 1
ATOM 718 C CA . LEU A 1 95 ? -7.701 8.470 -2.646 1.00 91.31 95 LEU A CA 1
ATOM 719 C C . LEU A 1 95 ? -7.919 7.340 -3.653 1.00 91.31 95 LEU A C 1
ATOM 721 O O . LEU A 1 95 ? -9.047 7.126 -4.075 1.00 91.31 95 LEU A O 1
ATOM 725 N N . GLY A 1 96 ? -6.859 6.641 -4.063 1.00 91.12 96 GLY A N 1
ATOM 726 C CA . GLY A 1 96 ? -6.916 5.616 -5.099 1.00 91.12 96 GLY A CA 1
ATOM 727 C C . GLY A 1 96 ? -7.324 4.232 -4.600 1.00 91.12 96 GLY A C 1
ATOM 728 O O . GLY A 1 96 ? -7.454 3.987 -3.401 1.00 91.12 96 GLY A O 1
ATOM 729 N N . LYS A 1 97 ? -7.511 3.307 -5.548 1.00 94.75 97 LYS A N 1
ATOM 730 C CA . LYS A 1 97 ? -7.702 1.883 -5.237 1.00 94.75 97 LYS A CA 1
ATOM 731 C C . LYS A 1 97 ? -6.387 1.286 -4.748 1.00 94.75 97 LYS A C 1
ATOM 733 O O . LYS A 1 97 ? -5.318 1.701 -5.196 1.00 94.75 97 LYS A O 1
ATOM 738 N N . VAL A 1 98 ? -6.478 0.300 -3.864 1.00 97.81 98 VAL A N 1
ATOM 739 C CA . VAL A 1 98 ? -5.313 -0.408 -3.331 1.00 97.81 98 VAL A CA 1
ATOM 740 C C . VAL A 1 98 ? -5.493 -1.897 -3.561 1.00 97.81 98 VAL A C 1
ATOM 742 O O . VAL A 1 98 ? -6.440 -2.485 -3.044 1.00 97.81 98 VAL A O 1
ATOM 745 N N . ASN A 1 99 ? -4.560 -2.487 -4.300 1.00 98.06 99 ASN A N 1
ATOM 746 C CA . ASN A 1 99 ? -4.396 -3.924 -4.446 1.00 98.06 99 ASN A CA 1
ATOM 747 C C . ASN A 1 99 ? -3.011 -4.299 -3.916 1.00 98.06 99 ASN A C 1
ATOM 749 O O . ASN A 1 99 ? -2.018 -3.665 -4.275 1.00 98.06 99 ASN A O 1
ATOM 753 N N . CYS A 1 100 ? -2.938 -5.290 -3.036 1.00 97.88 100 CYS A N 1
ATOM 754 C CA . CYS A 1 100 ? -1.669 -5.794 -2.515 1.00 97.88 100 CYS A CA 1
ATOM 755 C C . CYS A 1 100 ? -1.778 -7.269 -2.125 1.00 97.88 100 CYS A C 1
ATOM 757 O O . CYS A 1 100 ? -2.876 -7.807 -2.028 1.00 97.88 100 CYS A O 1
ATOM 759 N N . ASP A 1 101 ? -0.656 -7.934 -1.876 1.00 97.25 101 ASP A N 1
ATOM 760 C CA . ASP A 1 101 ? -0.694 -9.268 -1.279 1.00 97.25 101 ASP A CA 1
ATOM 761 C C . ASP A 1 101 ? -1.011 -9.162 0.218 1.00 97.25 101 ASP A C 1
ATOM 763 O O . ASP A 1 101 ? -2.037 -9.649 0.686 1.00 97.25 101 ASP A O 1
ATOM 767 N N . GLN A 1 102 ? -0.201 -8.407 0.959 1.00 98.25 102 GLN A N 1
ATOM 768 C CA . GLN A 1 102 ? -0.410 -8.172 2.383 1.00 98.25 102 GLN A CA 1
ATOM 769 C C . GLN A 1 102 ? -0.440 -6.676 2.688 1.00 98.25 102 GLN A C 1
ATOM 771 O O . GLN A 1 102 ? 0.540 -5.960 2.463 1.00 98.25 102 GLN A O 1
ATOM 776 N N . LEU A 1 103 ? -1.536 -6.216 3.288 1.00 98.56 103 LEU A N 1
ATOM 777 C CA . LEU A 1 103 ? -1.633 -4.874 3.853 1.00 98.56 103 LEU A CA 1
ATOM 778 C C . LEU A 1 103 ? -1.091 -4.868 5.287 1.00 98.56 103 LEU A C 1
ATOM 780 O O . LEU A 1 103 ? -1.562 -5.622 6.134 1.00 98.56 103 LEU A O 1
ATOM 784 N N . ARG A 1 104 ? -0.169 -3.960 5.608 1.00 98.56 104 ARG A N 1
ATOM 785 C CA . ARG A 1 104 ? 0.311 -3.730 6.974 1.00 98.56 104 ARG A CA 1
ATOM 786 C C . ARG A 1 104 ? 0.196 -2.257 7.345 1.00 98.56 104 ARG A C 1
ATOM 788 O O . ARG A 1 104 ? 0.897 -1.416 6.791 1.00 98.56 104 ARG A O 1
ATOM 795 N N . VAL A 1 105 ? -0.640 -1.945 8.331 1.00 98.44 105 VAL A N 1
ATOM 796 C CA . VAL A 1 105 ? -0.743 -0.595 8.906 1.00 98.44 105 VAL A CA 1
ATOM 797 C C . VAL A 1 105 ? -0.096 -0.613 10.280 1.00 98.44 105 VAL A C 1
ATOM 799 O O . VAL A 1 105 ? -0.597 -1.260 11.200 1.00 98.44 105 VAL A O 1
ATOM 802 N N . GLU A 1 106 ? 1.043 0.056 10.418 1.00 98.31 106 GLU A N 1
ATOM 803 C CA . GLU A 1 106 ? 1.847 -0.022 11.634 1.00 98.31 106 GLU A CA 1
ATOM 804 C C . GLU A 1 106 ? 1.311 0.833 12.787 1.00 98.31 106 GLU A C 1
ATOM 806 O O . GLU A 1 106 ? 0.520 1.761 12.608 1.00 98.31 106 GLU A O 1
ATOM 811 N N . LYS A 1 107 ? 1.800 0.543 14.000 1.00 96.62 107 LYS A N 1
ATOM 812 C CA . LYS A 1 107 ? 1.539 1.357 15.188 1.00 96.62 107 LYS A CA 1
ATOM 813 C C . LYS A 1 107 ? 1.815 2.834 14.917 1.00 96.62 107 LYS A C 1
ATOM 815 O O . LYS A 1 107 ? 2.849 3.201 14.365 1.00 96.62 107 LYS A O 1
ATOM 820 N N . GLY A 1 108 ? 0.905 3.682 15.374 1.00 95.31 108 GLY A N 1
ATOM 821 C CA . GLY A 1 108 ? 1.007 5.126 15.188 1.00 95.31 108 GLY A CA 1
ATOM 822 C C . GLY A 1 108 ? 0.488 5.613 13.837 1.00 95.31 108 GLY A C 1
ATOM 823 O O . GLY A 1 108 ? 0.064 6.755 13.786 1.00 95.31 108 GLY A O 1
ATOM 824 N N . ALA A 1 109 ? 0.406 4.784 12.791 1.00 97.81 109 ALA A N 1
ATOM 825 C CA . ALA A 1 109 ? -0.156 5.209 11.510 1.00 97.81 109 ALA A CA 1
ATOM 826 C C . ALA A 1 109 ? -1.663 5.514 11.621 1.00 97.81 109 ALA A C 1
ATOM 828 O O . ALA A 1 109 ? -2.388 4.875 12.392 1.00 97.81 109 ALA A O 1
ATOM 829 N N . LYS A 1 110 ? -2.141 6.490 10.837 1.00 97.75 110 LYS A N 1
ATOM 830 C CA . LYS A 1 110 ? -3.571 6.826 10.716 1.00 97.75 110 LYS A CA 1
ATOM 831 C C . LYS A 1 110 ? -3.929 7.042 9.254 1.00 97.75 110 LYS A C 1
ATOM 833 O O . LYS A 1 110 ? -3.621 8.094 8.702 1.00 97.75 110 LYS A O 1
ATOM 838 N N . VAL A 1 111 ? -4.603 6.069 8.654 1.00 97.75 111 VAL A N 1
ATOM 839 C CA . VAL A 1 111 ? -4.931 6.084 7.227 1.00 97.75 111 VAL A CA 1
ATOM 840 C C . VAL A 1 111 ? -6.438 6.008 6.994 1.00 97.75 111 VAL A C 1
ATOM 842 O O . VAL A 1 111 ? -7.149 5.240 7.643 1.00 97.75 111 VAL A O 1
ATOM 845 N N . GLU A 1 112 ? -6.928 6.818 6.061 1.00 97.94 112 GLU A N 1
ATOM 846 C CA . GLU A 1 112 ? -8.293 6.750 5.538 1.00 97.94 112 GLU A CA 1
ATOM 847 C C . GLU A 1 112 ? -8.241 6.312 4.068 1.00 97.94 112 GLU A C 1
ATOM 849 O O . GLU A 1 112 ? -7.673 7.008 3.227 1.00 97.94 112 GLU A O 1
ATOM 854 N N . PHE A 1 113 ? -8.817 5.153 3.759 1.00 97.69 113 PHE A N 1
ATOM 855 C CA . PHE A 1 113 ? -8.996 4.669 2.394 1.00 97.69 113 PHE A CA 1
ATOM 856 C C . PHE A 1 113 ? -10.359 5.129 1.883 1.00 97.69 113 PHE A C 1
ATOM 858 O O . PHE A 1 113 ? -11.392 4.747 2.438 1.00 97.69 113 PHE A O 1
ATOM 865 N N . LEU A 1 114 ? -10.367 5.944 0.826 1.00 95.88 114 LEU A N 1
ATOM 866 C CA . LEU A 1 114 ? -11.618 6.405 0.209 1.00 95.88 114 LEU A CA 1
ATOM 867 C C . LEU A 1 114 ? -12.201 5.398 -0.785 1.00 95.88 114 LEU A C 1
ATOM 869 O O . LEU A 1 114 ? -13.384 5.466 -1.103 1.00 95.88 114 LEU A O 1
ATOM 873 N N . ASN A 1 115 ? -11.383 4.458 -1.251 1.00 96.00 115 ASN A N 1
ATOM 874 C CA . ASN A 1 115 ? -11.793 3.350 -2.102 1.00 96.00 115 ASN A CA 1
ATOM 875 C C . ASN A 1 115 ? -11.540 2.006 -1.402 1.00 96.00 115 ASN A C 1
ATOM 877 O O . ASN A 1 115 ? -10.695 1.936 -0.506 1.00 96.00 115 ASN A O 1
ATOM 881 N N . PRO A 1 116 ? -12.243 0.928 -1.800 1.00 93.44 116 PRO A N 1
ATOM 882 C CA . PRO A 1 116 ? -12.016 -0.396 -1.235 1.00 93.44 116 PRO A CA 1
ATOM 883 C C . PRO A 1 116 ? -10.573 -0.870 -1.427 1.00 93.44 116 PRO A C 1
ATOM 885 O O . PRO A 1 116 ? -10.005 -0.753 -2.516 1.00 93.44 116 PRO A O 1
ATOM 888 N N . VAL A 1 117 ? -10.010 -1.447 -0.368 1.00 97.75 117 VAL A N 1
ATOM 889 C CA . VAL A 1 117 ? -8.721 -2.139 -0.397 1.00 97.75 117 VAL A CA 1
ATOM 890 C C . VAL A 1 117 ? -8.956 -3.617 -0.674 1.00 97.75 117 VAL A C 1
ATOM 892 O O . VAL A 1 117 ? -9.755 -4.241 0.025 1.00 97.75 117 VAL A O 1
ATOM 895 N N . SER A 1 118 ? -8.242 -4.177 -1.648 1.00 98.12 118 SER A N 1
ATOM 896 C CA . SER A 1 118 ? -8.205 -5.616 -1.918 1.00 98.12 118 SER A CA 1
ATOM 897 C C . SER A 1 118 ? -6.839 -6.170 -1.530 1.00 98.12 118 SER A C 1
ATOM 899 O O . SER A 1 118 ? -5.810 -5.684 -2.002 1.00 98.12 118 SER A O 1
ATOM 901 N N . ALA A 1 119 ? -6.813 -7.177 -0.661 1.00 97.94 119 ALA A N 1
ATOM 902 C CA . ALA A 1 119 ? -5.575 -7.842 -0.269 1.00 97.94 119 ALA A CA 1
ATOM 903 C C . ALA A 1 119 ? -5.750 -9.356 -0.111 1.00 97.94 119 ALA A C 1
ATOM 905 O O . ALA A 1 119 ? -6.870 -9.839 0.041 1.00 97.94 119 ALA A O 1
ATOM 906 N N . ARG A 1 120 ? -4.659 -10.126 -0.088 1.00 97.25 120 ARG A N 1
ATOM 907 C CA . ARG A 1 120 ? -4.714 -11.512 0.400 1.00 97.25 120 ARG A CA 1
ATOM 908 C C . ARG A 1 120 ? -4.882 -11.525 1.914 1.00 97.25 120 ARG A C 1
ATOM 910 O O . ARG A 1 120 ? -5.757 -12.211 2.420 1.00 97.25 120 ARG A O 1
ATOM 917 N N . SER A 1 121 ? -4.093 -10.752 2.646 1.00 98.00 121 SER A N 1
ATOM 918 C CA . SER A 1 121 ? -4.180 -10.666 4.108 1.00 98.00 121 SER A CA 1
ATOM 919 C C . SER A 1 121 ? -3.957 -9.239 4.601 1.00 98.00 121 SER A C 1
ATOM 921 O O . SER A 1 121 ? -3.437 -8.385 3.877 1.00 98.00 121 SER A O 1
ATOM 923 N N . ALA A 1 122 ? -4.365 -8.956 5.840 1.00 98.44 122 ALA A N 1
ATOM 924 C CA . ALA A 1 122 ? -4.110 -7.658 6.458 1.00 98.44 122 ALA A CA 1
ATOM 925 C C . ALA A 1 122 ? -3.682 -7.769 7.924 1.00 98.44 122 ALA A C 1
ATOM 927 O O . ALA A 1 122 ? -4.221 -8.561 8.693 1.00 98.44 122 ALA A O 1
ATOM 928 N N . TYR A 1 123 ? -2.746 -6.912 8.323 1.00 98.50 123 TYR A N 1
ATOM 929 C CA . TYR A 1 123 ? -2.266 -6.750 9.690 1.00 98.50 123 TYR A CA 1
ATOM 930 C C . TYR A 1 123 ? -2.357 -5.280 10.095 1.00 98.50 123 TYR A C 1
ATOM 932 O O . TYR A 1 123 ? -1.663 -4.424 9.540 1.00 98.50 123 TYR A O 1
ATOM 940 N N . ILE A 1 124 ? -3.204 -4.971 11.071 1.00 98.50 124 ILE A N 1
ATOM 941 C CA . ILE A 1 124 ? -3.488 -3.598 11.488 1.00 98.50 124 ILE A CA 1
ATOM 942 C C . ILE A 1 124 ? -3.072 -3.415 12.946 1.00 98.50 124 ILE A C 1
ATOM 944 O O . ILE A 1 124 ? -3.615 -4.074 13.819 1.00 98.50 124 ILE A O 1
ATOM 948 N N . ASP A 1 125 ? -2.151 -2.490 13.215 1.00 98.25 125 ASP A N 1
ATOM 949 C CA . ASP A 1 125 ? -1.767 -2.020 14.562 1.00 98.25 125 ASP A CA 1
ATOM 950 C C . ASP A 1 125 ? -1.938 -0.491 14.710 1.00 98.25 125 ASP A C 1
ATOM 952 O O . ASP A 1 125 ? -1.718 0.088 15.773 1.00 98.25 125 ASP A O 1
ATOM 956 N N . GLY A 1 126 ? -2.341 0.184 13.631 1.00 97.81 126 GLY A N 1
ATOM 957 C CA . GLY A 1 126 ? -2.662 1.610 13.595 1.00 97.81 126 GLY A CA 1
ATOM 958 C C . GLY A 1 126 ? -4.164 1.902 13.541 1.00 97.81 126 GLY A C 1
ATOM 959 O O . GLY A 1 126 ? -5.012 1.067 13.865 1.00 97.81 126 GLY A O 1
ATOM 960 N N . GLN A 1 127 ? -4.499 3.119 13.119 1.00 98.44 127 GLN A N 1
ATOM 961 C CA . GLN A 1 127 ? -5.874 3.557 12.889 1.00 98.44 127 GLN A CA 1
ATOM 962 C C . GLN A 1 127 ? -6.202 3.483 11.398 1.00 98.44 127 GLN A C 1
ATOM 964 O O . GLN A 1 127 ? -5.482 4.048 10.574 1.00 98.44 127 GLN A O 1
ATOM 969 N N . VAL A 1 128 ? -7.302 2.822 11.063 1.00 98.44 128 VAL A N 1
ATOM 970 C CA . VAL A 1 128 ? -7.774 2.660 9.690 1.00 98.44 128 VAL A CA 1
ATOM 971 C C . VAL A 1 128 ? -9.232 3.061 9.602 1.00 98.44 128 VAL A C 1
ATOM 973 O O . VAL A 1 128 ? -10.053 2.596 10.391 1.00 98.44 128 VAL A O 1
ATOM 976 N N . ARG A 1 129 ? -9.565 3.876 8.604 1.00 98.44 129 ARG A N 1
ATOM 977 C CA . ARG A 1 129 ? -10.943 4.095 8.168 1.00 98.44 129 ARG A CA 1
ATOM 978 C C . ARG A 1 129 ? -11.094 3.673 6.714 1.00 98.44 129 ARG A C 1
ATOM 980 O O . ARG A 1 129 ? -10.271 4.060 5.893 1.00 98.44 129 ARG A O 1
ATOM 987 N N . GLY A 1 130 ? -12.129 2.906 6.396 1.00 97.44 130 GLY A N 1
ATOM 988 C CA . GLY A 1 130 ? -12.421 2.492 5.023 1.00 97.44 130 GLY A CA 1
ATOM 989 C C . GLY A 1 130 ? -12.903 1.052 4.926 1.00 97.44 130 GLY A C 1
ATOM 990 O O . GLY A 1 130 ? -13.185 0.403 5.933 1.00 97.44 130 GLY A O 1
ATOM 991 N N . GLN A 1 131 ? -13.009 0.563 3.694 1.00 97.31 131 GLN A N 1
ATOM 992 C CA . GLN A 1 131 ? -13.418 -0.806 3.402 1.00 97.31 131 GLN A CA 1
ATOM 993 C C . GLN A 1 131 ? -12.197 -1.665 3.071 1.00 97.31 131 GLN A C 1
ATOM 995 O O . GLN A 1 131 ? -11.457 -1.355 2.139 1.00 97.31 131 GLN A O 1
ATOM 1000 N N . ILE A 1 132 ? -12.026 -2.772 3.792 1.00 97.75 132 ILE A N 1
ATOM 1001 C CA . ILE A 1 132 ? -10.975 -3.763 3.541 1.00 97.75 132 ILE A CA 1
ATOM 1002 C C . ILE A 1 132 ? -11.630 -5.069 3.107 1.00 97.75 132 ILE A C 1
ATOM 1004 O O . ILE A 1 132 ? -12.512 -5.579 3.792 1.00 97.75 132 ILE A O 1
ATOM 1008 N N . SER A 1 133 ? -11.207 -5.602 1.965 1.00 97.62 133 SER A N 1
ATOM 1009 C CA . SER A 1 133 ? -11.617 -6.909 1.458 1.00 97.62 133 SER A CA 1
ATOM 1010 C C . SER A 1 133 ? -10.393 -7.805 1.319 1.00 97.62 133 SER A C 1
ATOM 1012 O O . SER A 1 133 ? -9.519 -7.555 0.492 1.00 97.62 133 SER A O 1
ATOM 1014 N N . CYS A 1 134 ? -10.330 -8.840 2.149 1.00 96.94 134 CYS A N 1
ATOM 1015 C CA . CYS A 1 134 ? -9.264 -9.824 2.161 1.00 96.94 134 CYS A CA 1
ATOM 1016 C C . CYS A 1 134 ? -9.776 -11.194 1.713 1.00 96.94 134 CYS A C 1
ATOM 1018 O O . CYS A 1 134 ? -10.824 -11.650 2.171 1.00 96.94 134 CYS A O 1
ATOM 1020 N N . SER A 1 135 ? -9.022 -11.871 0.844 1.00 96.19 135 SER A N 1
ATOM 1021 C CA . SER A 1 135 ? -9.290 -13.275 0.486 1.00 96.19 135 SER A CA 1
ATOM 1022 C C . SER A 1 135 ? -8.756 -14.271 1.527 1.00 96.19 135 SER A C 1
ATOM 1024 O O . SER A 1 135 ? -9.025 -15.467 1.459 1.00 96.19 135 SER A O 1
ATOM 1026 N N . GLY A 1 136 ? -7.980 -13.784 2.487 1.00 95.88 136 GLY A N 1
ATOM 1027 C CA . GLY A 1 136 ? -7.354 -14.502 3.589 1.00 95.88 136 GLY A CA 1
ATOM 1028 C C . GLY A 1 136 ? -7.584 -13.771 4.918 1.00 95.88 136 GLY A C 1
ATOM 1029 O O . GLY A 1 136 ? -8.516 -12.974 5.017 1.00 95.88 136 GLY A O 1
ATOM 1030 N N . PRO A 1 137 ? -6.764 -14.037 5.949 1.00 97.19 137 PRO A N 1
ATOM 1031 C CA . PRO A 1 137 ? -7.003 -13.544 7.301 1.00 97.19 137 PRO A CA 1
ATOM 1032 C C . PRO A 1 137 ? -6.739 -12.040 7.466 1.00 97.19 137 PRO A C 1
ATOM 1034 O O . PRO A 1 137 ? -5.831 -11.466 6.858 1.00 97.19 137 PRO A O 1
ATOM 1037 N N . VAL A 1 138 ? -7.485 -11.432 8.391 1.00 98.31 138 VAL A N 1
ATOM 1038 C CA . VAL A 1 138 ? -7.258 -10.077 8.906 1.00 98.31 138 VAL A CA 1
ATOM 1039 C C . VAL A 1 138 ? -6.920 -10.162 10.392 1.00 98.31 138 VAL A C 1
ATOM 1041 O O . VAL A 1 138 ? -7.663 -10.758 11.169 1.00 98.31 138 VAL A O 1
ATOM 1044 N N . THR A 1 139 ? -5.824 -9.528 10.800 1.00 98.50 139 THR A N 1
ATOM 1045 C CA . THR A 1 139 ? -5.382 -9.457 12.197 1.00 98.50 139 THR A CA 1
ATOM 1046 C C . THR A 1 139 ? -5.413 -8.015 12.685 1.00 98.50 139 THR A C 1
ATOM 1048 O O . THR A 1 139 ? -4.730 -7.146 12.140 1.00 98.50 139 THR A O 1
ATOM 1051 N N . LEU A 1 140 ? -6.188 -7.764 13.738 1.00 98.38 140 LEU A N 1
ATOM 1052 C CA . LEU A 1 140 ? -6.213 -6.510 14.481 1.00 98.38 140 LEU A CA 1
ATOM 1053 C C . LEU A 1 140 ? -5.373 -6.665 15.752 1.00 98.38 140 LEU A C 1
ATOM 1055 O O . LEU A 1 140 ? -5.710 -7.432 16.655 1.00 98.38 140 LEU A O 1
ATOM 1059 N N . GLU A 1 141 ? -4.269 -5.934 15.826 1.00 98.38 141 GLU A N 1
ATOM 1060 C CA . GLU A 1 141 ? -3.353 -5.918 16.963 1.00 98.38 141 GLU A CA 1
ATOM 1061 C C . GLU A 1 141 ? -3.843 -5.056 18.124 1.00 98.38 141 GLU A C 1
ATOM 1063 O O . GLU A 1 141 ? -4.796 -4.291 18.009 1.00 98.38 141 GLU A O 1
ATOM 1068 N N . LYS A 1 142 ? -3.132 -5.124 19.256 1.00 97.31 142 LYS A N 1
ATOM 1069 C CA . LYS A 1 142 ? -3.481 -4.437 20.510 1.00 97.31 142 LYS A CA 1
ATOM 1070 C C . LYS A 1 142 ? -3.834 -2.950 20.350 1.00 97.31 142 LYS A C 1
ATOM 1072 O O . LYS A 1 142 ? -4.606 -2.439 21.156 1.00 97.31 142 LYS A O 1
ATOM 1077 N N . ARG A 1 143 ? -3.254 -2.225 19.385 1.00 96.75 143 ARG A N 1
ATOM 1078 C CA . ARG A 1 143 ? -3.494 -0.779 19.189 1.00 96.75 143 ARG A CA 1
ATOM 1079 C C . ARG A 1 143 ? -4.397 -0.471 17.994 1.00 96.75 143 ARG A C 1
ATOM 1081 O O . ARG A 1 143 ? -4.663 0.703 17.728 1.00 96.75 143 ARG A O 1
ATOM 1088 N N . ALA A 1 144 ? -4.887 -1.504 17.313 1.00 97.94 144 ALA A N 1
ATOM 1089 C CA . ALA A 1 144 ? -5.711 -1.377 16.128 1.00 97.94 144 ALA A CA 1
ATOM 1090 C C . ALA A 1 144 ? -7.014 -0.629 16.423 1.00 97.94 144 ALA A C 1
ATOM 1092 O O . ALA A 1 144 ? -7.735 -0.946 17.374 1.00 97.94 144 ALA A O 1
ATOM 1093 N N . ARG A 1 145 ? -7.340 0.341 15.568 1.00 98.12 145 ARG A N 1
ATOM 1094 C CA . ARG A 1 145 ? -8.662 0.975 15.513 1.00 98.12 145 ARG A CA 1
ATOM 1095 C C . ARG A 1 145 ? -9.143 0.961 14.076 1.00 98.12 145 ARG A C 1
ATOM 1097 O O . ARG A 1 145 ? -8.680 1.772 13.280 1.00 98.12 145 ARG A O 1
ATOM 1104 N N . LEU A 1 146 ? -10.040 0.042 13.747 1.00 98.00 146 LEU A N 1
ATOM 1105 C CA . LEU A 1 146 ? -10.582 -0.093 12.400 1.00 98.00 146 LEU A CA 1
ATOM 1106 C C . LEU A 1 146 ? -12.033 0.387 12.380 1.00 98.00 146 LEU A C 1
ATOM 1108 O O . LEU A 1 146 ? -12.877 -0.169 13.078 1.00 98.00 146 LEU A O 1
ATOM 1112 N N . GLN A 1 147 ? -12.317 1.407 11.573 1.00 98.38 147 GLN A N 1
ATOM 1113 C CA . GLN A 1 147 ? -13.667 1.888 11.309 1.00 98.38 147 GLN A CA 1
ATOM 1114 C C . GLN A 1 147 ? -14.077 1.607 9.860 1.00 98.38 147 GLN A C 1
ATOM 1116 O O . GLN A 1 147 ? -13.501 2.169 8.928 1.00 98.38 147 GLN A O 1
ATOM 1121 N N . GLY A 1 148 ? -15.108 0.789 9.669 1.00 97.50 148 GLY A N 1
ATOM 1122 C CA . GLY A 1 148 ? -15.659 0.474 8.354 1.00 97.50 148 GLY A CA 1
ATOM 1123 C C . GLY A 1 148 ? -15.952 -1.009 8.155 1.00 97.50 148 GLY A C 1
ATOM 1124 O O . GLY A 1 148 ? -16.063 -1.778 9.112 1.00 97.50 148 GLY A O 1
ATOM 1125 N N . LEU A 1 149 ? -16.122 -1.384 6.890 1.00 97.56 149 LEU A N 1
ATOM 1126 C CA . LEU A 1 149 ? -16.453 -2.743 6.481 1.00 97.56 149 LEU A CA 1
ATOM 1127 C C . LEU A 1 149 ? -15.185 -3.594 6.336 1.00 97.56 149 LEU A C 1
ATOM 1129 O O . LEU A 1 149 ? -14.245 -3.197 5.647 1.00 97.56 149 LEU A O 1
ATOM 1133 N N . VAL A 1 150 ? -15.196 -4.786 6.931 1.00 97.88 150 VAL A N 1
ATOM 1134 C CA . VAL A 1 150 ? -14.153 -5.804 6.757 1.00 97.88 150 VAL A CA 1
ATOM 1135 C C . VAL A 1 150 ? -14.770 -7.049 6.132 1.00 97.88 150 VAL A C 1
ATOM 1137 O O . VAL A 1 150 ? -15.621 -7.682 6.750 1.00 97.88 150 VAL A O 1
ATOM 1140 N N . ARG A 1 151 ? -14.321 -7.416 4.930 1.00 97.75 151 ARG A N 1
ATOM 1141 C CA . ARG A 1 151 ? -14.598 -8.716 4.304 1.00 97.75 151 ARG A CA 1
ATOM 1142 C C . ARG A 1 151 ? -13.375 -9.603 4.462 1.00 97.75 151 ARG A C 1
ATOM 1144 O O . ARG A 1 151 ? -12.290 -9.176 4.083 1.00 97.75 151 ARG A O 1
ATOM 1151 N N . THR A 1 152 ? -13.511 -10.788 5.044 1.00 97.38 152 THR A N 1
ATOM 1152 C CA . THR A 1 152 ? -12.361 -11.669 5.319 1.00 97.38 152 THR A CA 1
ATOM 1153 C C . THR A 1 152 ? -12.779 -13.128 5.471 1.00 97.38 152 THR A C 1
ATOM 1155 O O . THR A 1 152 ? -13.935 -13.405 5.778 1.00 97.38 152 THR A O 1
ATOM 1158 N N . THR A 1 153 ? -11.856 -14.072 5.288 1.00 96.69 153 THR A N 1
ATOM 1159 C CA . THR A 1 153 ? -12.102 -15.495 5.596 1.00 96.69 153 THR A CA 1
ATOM 1160 C C . THR A 1 153 ? -11.894 -15.823 7.073 1.00 96.69 153 THR A C 1
ATOM 1162 O O . THR A 1 153 ? -12.484 -16.770 7.588 1.00 96.69 153 THR A O 1
ATOM 1165 N N . SER A 1 154 ? -11.076 -15.035 7.774 1.00 96.75 154 SER A N 1
ATOM 1166 C CA . SER A 1 154 ? -10.817 -15.157 9.212 1.00 96.75 154 SER A CA 1
ATOM 1167 C C . SER A 1 154 ? -10.476 -13.793 9.811 1.00 96.75 154 SER A C 1
ATOM 1169 O O . SER A 1 154 ? -9.812 -12.973 9.172 1.00 96.75 154 SER A O 1
ATOM 1171 N N . LEU A 1 155 ? -10.926 -13.535 11.038 1.00 96.62 155 LEU A N 1
ATOM 1172 C CA . LEU A 1 155 ? -10.634 -12.304 11.765 1.00 96.62 155 LEU A CA 1
ATOM 1173 C C . LEU A 1 155 ? -10.045 -12.636 13.136 1.00 96.62 155 LEU A C 1
ATOM 1175 O O . LEU A 1 155 ? -10.704 -13.258 13.967 1.00 96.62 155 LEU A O 1
ATOM 1179 N N . VAL A 1 156 ? -8.823 -12.172 13.389 1.00 97.56 156 VAL A N 1
ATOM 1180 C CA . VAL A 1 156 ? -8.161 -12.265 14.694 1.00 97.56 156 VAL A CA 1
ATOM 1181 C C . VAL A 1 156 ? -8.149 -10.884 15.331 1.00 97.56 156 VAL A C 1
ATOM 1183 O O . VAL A 1 156 ? -7.596 -9.943 14.769 1.00 97.56 156 VAL A O 1
ATOM 1186 N N . VAL A 1 157 ? -8.732 -10.757 16.521 1.00 97.06 157 VAL A N 1
ATOM 1187 C CA . VAL A 1 157 ? -8.795 -9.491 17.262 1.00 97.06 157 VAL A CA 1
ATOM 1188 C C . VAL A 1 157 ? -8.057 -9.657 18.583 1.00 97.06 157 VAL A C 1
ATOM 1190 O O . VAL A 1 157 ? -8.503 -10.389 19.464 1.00 97.06 157 VAL A O 1
ATOM 1193 N N . LYS A 1 158 ? -6.902 -9.001 18.728 1.00 97.62 158 LYS A N 1
ATOM 1194 C CA . LYS A 1 158 ? -6.124 -9.048 19.970 1.00 97.62 158 LYS A CA 1
ATOM 1195 C C . LYS A 1 158 ? -6.717 -8.134 21.038 1.00 97.62 158 LYS A C 1
ATOM 1197 O O . LYS A 1 158 ? -7.335 -7.114 20.742 1.00 97.62 158 LYS A O 1
ATOM 1202 N N . SER A 1 159 ? -6.463 -8.470 22.303 1.00 96.44 159 SER A N 1
ATOM 1203 C CA . SER A 1 159 ? -6.894 -7.652 23.442 1.00 96.44 159 SER A CA 1
ATOM 1204 C C . SER A 1 159 ? -6.393 -6.207 23.311 1.00 96.44 159 SER A C 1
ATOM 1206 O O . SER A 1 159 ? -5.195 -5.967 23.146 1.00 96.44 159 SER A O 1
ATOM 1208 N N . GLY A 1 160 ? -7.324 -5.252 23.364 1.00 94.88 160 GLY A N 1
ATOM 1209 C CA . GLY A 1 160 ? -7.082 -3.817 23.172 1.00 94.88 160 GLY A CA 1
ATOM 1210 C C . GLY A 1 160 ? -7.473 -3.276 21.791 1.00 94.88 160 GLY A C 1
ATOM 1211 O O . GLY A 1 160 ? -7.708 -2.071 21.668 1.00 94.88 160 GLY A O 1
ATOM 1212 N N . ALA A 1 161 ? -7.607 -4.145 20.785 1.00 97.00 161 ALA A N 1
ATOM 1213 C CA . ALA A 1 161 ? -8.079 -3.765 19.460 1.00 97.00 161 ALA A CA 1
ATOM 1214 C C . ALA A 1 161 ? -9.546 -3.312 19.498 1.00 97.00 161 ALA A C 1
ATOM 1216 O O . ALA A 1 161 ? -10.360 -3.841 20.259 1.00 97.00 161 ALA A O 1
ATOM 1217 N N . LYS A 1 162 ? -9.898 -2.349 18.643 1.00 97.19 162 LYS A N 1
ATOM 1218 C CA . LYS A 1 162 ? -11.274 -1.873 18.469 1.00 97.19 162 LYS A CA 1
ATOM 1219 C C . LYS A 1 162 ? -11.668 -1.909 16.999 1.00 97.19 162 LYS A C 1
ATOM 1221 O O . LYS A 1 162 ? -10.961 -1.372 16.146 1.00 97.19 162 LYS A O 1
ATOM 1226 N N . HIS A 1 163 ? -12.826 -2.493 16.727 1.00 97.31 163 HIS A N 1
ATOM 1227 C CA . HIS A 1 163 ? -13.490 -2.438 15.430 1.00 97.31 163 HIS A CA 1
ATOM 1228 C C . HIS A 1 163 ? -14.835 -1.719 15.575 1.00 97.31 163 HIS A C 1
ATOM 1230 O O . HIS A 1 163 ? -15.507 -1.840 16.599 1.00 97.31 163 HIS A O 1
ATOM 1236 N N . THR A 1 164 ? -15.206 -0.914 14.583 1.00 96.94 164 THR A N 1
ATOM 1237 C CA . THR A 1 164 ? -16.513 -0.251 14.512 1.00 96.94 164 THR A CA 1
ATOM 1238 C C . THR A 1 164 ? -17.003 -0.253 13.071 1.00 96.94 164 THR A C 1
ATOM 1240 O O . THR A 1 164 ? -16.418 0.397 12.208 1.00 96.94 164 THR A O 1
ATOM 1243 N N . GLY A 1 165 ? -18.090 -0.968 12.803 1.00 95.88 165 GLY A N 1
ATOM 1244 C CA . GLY A 1 165 ? -18.650 -1.124 11.465 1.00 95.88 165 GLY A CA 1
ATOM 1245 C C . GLY A 1 165 ? -19.161 -2.542 11.261 1.00 95.88 165 GLY A C 1
ATOM 1246 O O . GLY A 1 165 ? -19.570 -3.199 12.215 1.00 95.88 165 GLY A O 1
ATOM 1247 N N . THR A 1 166 ? -19.093 -3.025 10.027 1.00 97.12 166 THR A N 1
ATOM 1248 C CA . THR A 1 166 ? -19.627 -4.336 9.644 1.00 97.12 166 THR A CA 1
ATOM 1249 C C . THR A 1 166 ? -18.480 -5.304 9.371 1.00 97.12 166 THR A C 1
ATOM 1251 O O . THR A 1 166 ? -17.444 -4.916 8.829 1.00 97.12 166 THR A O 1
ATOM 1254 N N . ILE A 1 167 ? -18.657 -6.565 9.753 1.00 96.75 167 ILE A N 1
ATOM 1255 C CA . ILE A 1 167 ? -17.755 -7.662 9.396 1.00 96.75 167 ILE A CA 1
ATOM 1256 C C . ILE A 1 167 ? -18.566 -8.647 8.562 1.00 96.75 167 ILE A C 1
ATOM 1258 O O . ILE A 1 167 ? -19.629 -9.091 8.989 1.00 96.75 167 ILE A O 1
ATOM 1262 N N . GLU A 1 168 ? -18.062 -8.984 7.383 1.00 96.94 168 GLU A N 1
ATOM 1263 C CA . GLU A 1 168 ? -18.641 -9.986 6.497 1.00 96.94 168 GLU A CA 1
ATOM 1264 C C . GLU A 1 168 ? -17.624 -11.113 6.309 1.00 96.94 168 GLU A C 1
ATOM 1266 O O . GLU A 1 168 ? -16.521 -10.913 5.796 1.00 96.94 168 GLU A O 1
ATOM 1271 N N . MET A 1 169 ? -17.997 -12.317 6.729 1.00 95.81 169 MET A N 1
ATOM 1272 C CA . MET A 1 169 ? -17.158 -13.490 6.523 1.00 95.81 169 MET A CA 1
ATOM 1273 C C . MET A 1 169 ? -17.371 -14.014 5.105 1.00 95.81 169 MET A C 1
ATOM 1275 O O . MET A 1 169 ? -18.487 -14.380 4.737 1.00 95.81 169 MET A O 1
ATOM 1279 N N . VAL A 1 170 ? -16.306 -14.054 4.308 1.00 91.31 170 VAL A N 1
ATOM 1280 C CA . VAL A 1 170 ? -16.335 -14.621 2.957 1.00 91.31 170 VAL A CA 1
ATOM 1281 C C . VAL A 1 170 ? -15.816 -16.051 2.991 1.00 91.31 170 VAL A C 1
ATOM 1283 O O . VAL A 1 170 ? -14.910 -16.385 3.753 1.00 91.31 170 VAL A O 1
ATOM 1286 N N . ARG A 1 171 ? -16.401 -16.925 2.170 1.00 82.88 171 ARG A N 1
ATOM 1287 C CA . ARG A 1 171 ? -15.859 -18.273 1.991 1.00 82.88 171 ARG A CA 1
ATOM 1288 C C . ARG A 1 171 ? -14.577 -18.170 1.162 1.00 82.88 171 ARG A C 1
ATOM 1290 O O . ARG A 1 171 ? -14.573 -17.402 0.198 1.00 82.88 171 ARG A O 1
ATOM 1297 N N . PRO A 1 172 ? -13.513 -18.918 1.496 1.00 67.88 172 PRO A N 1
ATOM 1298 C CA . PRO A 1 172 ? -12.385 -19.046 0.588 1.00 67.88 172 PRO A CA 1
ATOM 1299 C C . PRO A 1 172 ? -12.912 -19.607 -0.737 1.00 67.88 172 PRO A C 1
ATOM 1301 O O . PRO A 1 172 ? -13.595 -20.633 -0.753 1.00 67.88 172 PRO A O 1
ATOM 1304 N N . SER A 1 173 ? -12.672 -18.893 -1.835 1.00 61.41 173 SER A N 1
ATOM 1305 C CA . SER A 1 173 ? -12.901 -19.431 -3.172 1.00 61.41 173 SER A CA 1
ATOM 1306 C C . SER A 1 173 ? -11.931 -20.597 -3.363 1.00 61.41 173 SER A C 1
ATOM 1308 O O . SER A 1 173 ? -10.720 -20.379 -3.293 1.00 61.41 173 SER A O 1
ATOM 1310 N N . ALA A 1 174 ? -12.498 -21.802 -3.479 1.00 48.66 174 ALA A N 1
ATOM 1311 C CA . ALA A 1 174 ? -11.795 -23.064 -3.700 1.00 48.66 174 ALA A CA 1
ATOM 1312 C C . ALA A 1 174 ? -10.956 -23.042 -4.983 1.00 48.66 174 ALA A C 1
ATOM 1314 O O . ALA A 1 174 ? -11.377 -22.355 -5.943 1.00 48.66 174 ALA A O 1
#

InterPro domains:
  IPR007607 Bactofilin A/B [PF04519] (38-112)
  IPR007607 Bactofilin A/B [PF04519] (117-167)
  IPR007607 Bactofilin A/B [PTHR35024] (46-112)

Radius of gyration: 16.51 Å; chains: 1; bounding box: 40×39×48 Å

Sequence (174 aa):
MREITCFSCGFVHQAPAEAQSSQCPRCSGYISLQDYEIAEAWNRRIQTRGNVVILKTGHVSGITIQCHHLTVLGELAGSVDCSGNLIIRSHGKILGKVNCDQLRVEKGAKVEFLNPVSARSAYIDGQVRGQISCSGPVTLEKRARLQGLVRTTSLVVKSGAKHTGTIEMVRPSA

pLDDT: mean 95.78, std 5.39, range [48.66, 98.69]

Secondary structure (DSSP, 8-state):
-EEEE-TTT--EEEE-TT-SEEE-TTT--EEE---EEE-SEE-S-EE-SS-EEE-TT-EEEEEEEEES-EEESSEEEEEEEESSEEEE-SEEEE-S-EEEEEEEE-TT-EEEESS-EEEEEEEESSEEES-EEESSEEEE-TT-EEES-EEESEEEE-TT-EEES-EEEPPP--

Foldseek 3Di:
DDWDADPPPRDIDDDPPPDQWDADPPPRDIAGADEEEFQAEDADEAGHQHEYEDAQNGEYADYEHHYAEYEYNHYEQYEYHHAAEYEYPAEDEHAYEAEHAEYEYDAPYAYEYPDEYEYQEYEFQYEYEDHYAHLAEYEFDLNAEYEEEYEHCYYHYDHNHDYHYYYHHDHNDD